Protein AF-A0A258FW21-F1 (afdb_monomer)

pLDDT: mean 80.92, std 15.79, range [42.88, 97.0]

Secondary structure (DSSP, 8-state):
--HHHHHHHHHHHHHHHHHHHHT--GGGSTTSSTTHHHHHHHHHHHHHHTSHHHHHHHHHHHHHHHHHHHTTSS-HHHHHHHHHHHHHHHHHHHHHHHHTT-----

Radius of gyration: 28.35 Å; Cα contacts (8 Å, |Δi|>4): 22;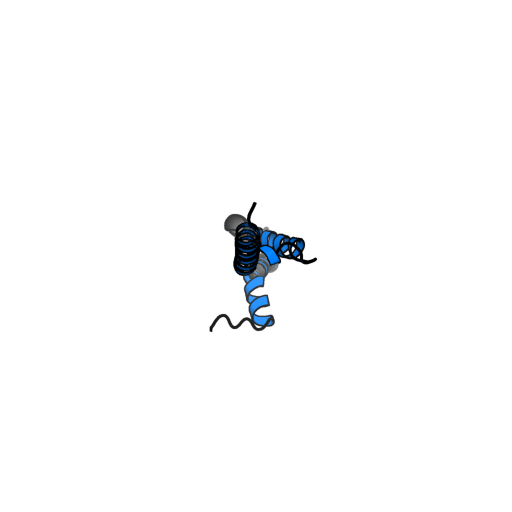 chains: 1; bounding box: 77×30×65 Å

Sequence (106 aa):
MSVRRKKLLIGRLALVGVIALASASPALAQSTGVGGNIGTFIQNIIDLLNSNVIRGLAVIAIIITGIAWMFGHLDMRRAGTVVVGIIVIFSAAAIVDLITGGSGGA

Structure (mmCIF, N/CA/C/O backbone):
data_AF-A0A258FW21-F1
#
_entry.id   AF-A0A258FW21-F1
#
loop_
_atom_site.group_PDB
_atom_site.id
_atom_site.type_symbol
_atom_site.label_atom_id
_atom_site.label_alt_id
_atom_site.label_comp_id
_atom_site.label_asym_id
_atom_site.label_entity_id
_atom_site.label_seq_id
_atom_site.pdbx_PDB_ins_code
_atom_site.Cartn_x
_atom_site.Cartn_y
_atom_site.Cartn_z
_atom_site.occupancy
_atom_site.B_iso_or_equiv
_atom_site.auth_seq_id
_atom_site.auth_comp_id
_atom_site.auth_asym_id
_atom_site.auth_atom_id
_atom_site.pdbx_PDB_model_num
ATOM 1 N N . MET A 1 1 ? 55.501 7.391 -43.170 1.00 54.25 1 MET A N 1
ATOM 2 C CA . MET A 1 1 ? 54.913 6.751 -41.964 1.00 54.25 1 MET A CA 1
ATOM 3 C C . MET A 1 1 ? 54.635 5.282 -42.284 1.00 54.25 1 MET A C 1
ATOM 5 O O . MET A 1 1 ? 53.767 5.002 -43.100 1.00 54.25 1 MET A O 1
ATOM 9 N N . SER A 1 2 ? 55.452 4.357 -41.768 1.00 48.31 2 SER A N 1
ATOM 10 C CA . SER A 1 2 ? 55.522 2.967 -42.245 1.00 48.31 2 SER A CA 1
ATOM 11 C C . SER A 1 2 ? 54.213 2.195 -42.032 1.00 48.31 2 SER A C 1
ATOM 13 O O . SER A 1 2 ? 53.626 2.218 -40.952 1.00 48.31 2 SER A O 1
ATOM 15 N N . VAL A 1 3 ? 53.769 1.482 -43.071 1.00 57.97 3 VAL A N 1
ATOM 16 C CA . VAL A 1 3 ? 52.517 0.698 -43.150 1.00 57.97 3 VAL A CA 1
ATOM 17 C C . VAL A 1 3 ? 52.300 -0.220 -41.933 1.00 57.97 3 VAL A C 1
ATOM 19 O O . VAL A 1 3 ? 51.168 -0.436 -41.505 1.00 57.97 3 VAL A O 1
ATOM 22 N N . ARG A 1 4 ? 53.388 -0.683 -41.301 1.00 62.97 4 ARG A N 1
ATOM 23 C CA . ARG A 1 4 ? 53.370 -1.484 -40.065 1.00 62.97 4 ARG A CA 1
ATOM 24 C C . ARG A 1 4 ? 52.755 -0.744 -38.869 1.00 62.97 4 ARG A C 1
ATOM 26 O O . ARG A 1 4 ? 51.986 -1.344 -38.126 1.00 62.97 4 ARG A O 1
ATOM 33 N N . ARG A 1 5 ? 53.014 0.562 -38.714 1.00 61.25 5 ARG A N 1
ATOM 34 C CA . ARG A 1 5 ? 52.433 1.381 -37.632 1.00 61.25 5 ARG A CA 1
ATOM 35 C C . ARG A 1 5 ? 50.925 1.570 -37.810 1.00 61.25 5 ARG A C 1
ATOM 37 O O . ARG A 1 5 ? 50.195 1.525 -36.829 1.00 61.25 5 ARG A O 1
ATOM 44 N N . LYS A 1 6 ? 50.446 1.701 -39.055 1.00 60.19 6 LYS A N 1
ATOM 45 C CA . LYS A 1 6 ? 49.006 1.805 -39.351 1.00 60.19 6 LYS A CA 1
ATOM 46 C C . LYS A 1 6 ? 48.260 0.496 -39.053 1.00 60.19 6 LYS A C 1
ATOM 48 O O . LYS A 1 6 ? 47.213 0.541 -38.421 1.00 60.19 6 LYS A O 1
ATOM 53 N N . LYS A 1 7 ? 48.823 -0.665 -39.417 1.00 65.12 7 LYS A N 1
ATOM 54 C CA . LYS A 1 7 ? 48.217 -1.982 -39.121 1.00 65.12 7 LYS A CA 1
ATOM 55 C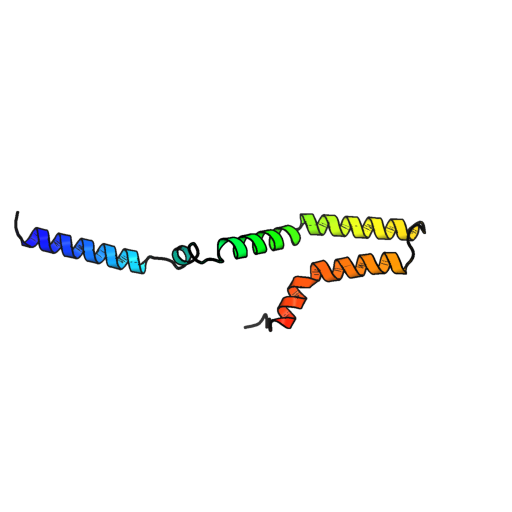 C . LYS A 1 7 ? 48.137 -2.281 -37.616 1.00 65.12 7 LYS A C 1
ATOM 57 O O . LYS A 1 7 ? 47.125 -2.795 -37.155 1.00 65.12 7 LYS A O 1
ATOM 62 N N . LEU A 1 8 ? 49.160 -1.895 -36.847 1.00 69.19 8 LEU A N 1
ATOM 63 C CA . LEU A 1 8 ? 49.167 -2.010 -35.381 1.00 69.19 8 LEU A CA 1
ATOM 64 C C . LEU A 1 8 ? 48.105 -1.128 -34.704 1.00 69.19 8 LEU A C 1
ATOM 66 O O . LEU A 1 8 ? 47.486 -1.558 -33.735 1.00 69.19 8 LEU A O 1
ATOM 70 N N . LEU A 1 9 ? 47.867 0.084 -35.215 1.00 72.44 9 LEU A N 1
ATOM 71 C CA . LEU A 1 9 ? 46.827 0.975 -34.689 1.00 72.44 9 LEU A CA 1
ATOM 72 C C . LEU A 1 9 ? 45.416 0.455 -34.987 1.00 72.44 9 LEU A C 1
ATOM 74 O O . LEU A 1 9 ? 44.571 0.469 -34.097 1.00 72.44 9 LEU A O 1
ATOM 78 N N . ILE A 1 10 ? 45.182 -0.065 -36.195 1.00 78.00 10 ILE A N 1
ATOM 79 C CA . ILE A 1 10 ? 43.893 -0.667 -36.575 1.00 78.00 10 ILE A CA 1
ATOM 80 C C . ILE A 1 10 ? 43.592 -1.897 -35.705 1.00 78.00 10 ILE A C 1
ATOM 82 O O . ILE A 1 10 ? 42.486 -2.020 -35.189 1.00 78.00 10 ILE A O 1
ATOM 86 N N . GLY A 1 11 ? 44.583 -2.766 -35.469 1.00 77.56 11 GLY A N 1
ATOM 87 C CA . GLY A 1 11 ? 44.413 -3.932 -34.594 1.00 77.56 11 GLY A CA 1
ATOM 88 C C . GLY A 1 11 ? 44.101 -3.559 -33.140 1.00 77.56 11 GLY A C 1
ATOM 89 O O . GLY A 1 11 ? 43.258 -4.190 -32.509 1.00 77.56 11 GLY A O 1
ATOM 90 N N . ARG A 1 12 ? 44.723 -2.494 -32.617 1.00 77.06 12 ARG A N 1
ATOM 91 C CA . ARG A 1 12 ? 44.438 -1.982 -31.265 1.00 77.06 12 ARG A CA 1
ATOM 92 C C . ARG A 1 12 ? 43.040 -1.376 -31.150 1.00 77.06 12 ARG A C 1
ATOM 94 O O . ARG A 1 12 ? 42.360 -1.639 -30.167 1.00 77.06 12 ARG A O 1
ATOM 101 N N . LEU A 1 13 ? 42.597 -0.617 -32.151 1.00 77.56 13 LEU A N 1
ATOM 102 C CA . LEU A 1 13 ? 41.241 -0.057 -32.192 1.00 77.56 13 LEU A CA 1
ATOM 103 C C . LEU A 1 13 ? 40.170 -1.152 -32.277 1.00 77.56 13 LEU A C 1
ATOM 105 O O . LEU A 1 13 ? 39.165 -1.074 -31.576 1.00 77.56 13 LEU A O 1
ATOM 109 N N . ALA A 1 14 ? 40.409 -2.201 -33.069 1.00 78.69 14 ALA A N 1
ATOM 110 C CA . ALA A 1 14 ? 39.511 -3.350 -33.153 1.00 78.69 14 ALA A CA 1
ATOM 111 C C . ALA A 1 14 ? 39.406 -4.096 -31.811 1.00 78.69 14 ALA A C 1
ATOM 113 O O . ALA A 1 14 ? 38.306 -4.419 -31.373 1.00 78.69 14 ALA A O 1
ATOM 114 N N . LEU A 1 15 ? 40.533 -4.306 -31.122 1.00 76.62 15 LEU A N 1
ATOM 115 C CA . LEU A 1 15 ? 40.556 -4.941 -29.802 1.00 76.62 15 LEU A CA 1
ATOM 116 C C . LEU A 1 15 ? 39.776 -4.123 -28.758 1.00 76.62 15 LEU A C 1
ATOM 118 O O . LEU A 1 15 ? 38.993 -4.688 -28.003 1.00 76.62 15 LEU A O 1
ATOM 122 N N . VAL A 1 16 ? 39.943 -2.795 -28.744 1.00 78.94 16 VAL A N 1
ATOM 123 C CA . VAL A 1 16 ? 39.191 -1.897 -27.848 1.00 78.94 16 VAL A CA 1
ATOM 124 C C . VAL A 1 16 ? 37.690 -1.959 -28.136 1.00 78.94 16 VAL A C 1
ATOM 126 O O . VAL A 1 16 ? 36.906 -2.020 -27.196 1.00 78.94 16 VAL A O 1
ATOM 129 N N . GLY A 1 17 ? 37.282 -2.011 -29.407 1.00 75.25 17 GLY A N 1
ATOM 130 C CA . GLY A 1 17 ? 35.872 -2.167 -29.783 1.00 75.25 17 GLY A CA 1
ATOM 131 C C . GLY A 1 17 ? 35.262 -3.494 -29.318 1.00 75.25 17 GLY A C 1
ATOM 132 O O . GLY A 1 17 ? 34.146 -3.511 -28.806 1.00 75.25 17 GLY A O 1
ATOM 133 N N . VAL A 1 18 ? 36.008 -4.598 -29.428 1.00 74.94 18 VAL A N 1
ATOM 134 C CA . VAL A 1 18 ? 35.562 -5.924 -28.961 1.00 74.94 18 VAL A CA 1
A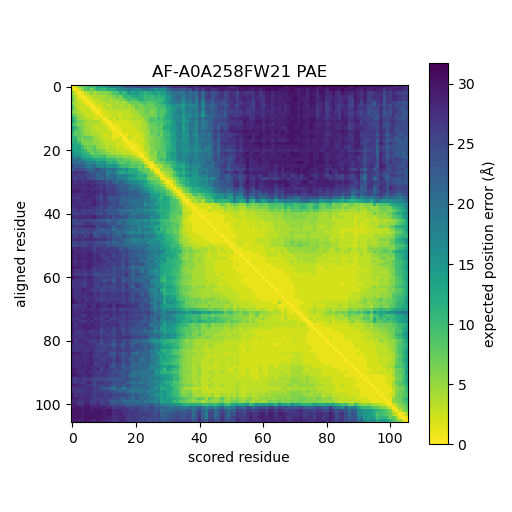TOM 135 C C . VAL A 1 18 ? 35.464 -5.975 -27.435 1.00 74.94 18 VAL A C 1
ATOM 137 O O . VAL A 1 18 ? 34.488 -6.497 -26.904 1.00 74.94 18 VAL A O 1
ATOM 140 N N . ILE A 1 19 ? 36.432 -5.392 -26.722 1.00 73.25 19 ILE A N 1
ATOM 141 C CA . ILE A 1 19 ? 36.405 -5.307 -25.255 1.00 73.25 19 ILE A CA 1
ATOM 142 C C . ILE A 1 19 ? 35.249 -4.417 -24.788 1.00 73.25 19 ILE A C 1
ATOM 144 O O . ILE A 1 19 ? 34.551 -4.789 -23.853 1.00 73.25 19 ILE A O 1
ATOM 148 N N . ALA A 1 20 ? 34.995 -3.294 -25.466 1.00 70.31 20 ALA A N 1
ATOM 149 C CA . ALA A 1 20 ? 33.873 -2.409 -25.162 1.00 70.31 20 ALA A CA 1
ATOM 150 C C . ALA A 1 20 ? 32.520 -3.124 -25.316 1.00 70.31 20 ALA A C 1
ATOM 152 O O . ALA A 1 20 ? 31.642 -2.967 -24.467 1.00 70.31 20 ALA A O 1
ATOM 153 N N . LEU A 1 21 ? 32.376 -3.955 -26.355 1.00 66.00 21 LEU A N 1
ATOM 154 C CA . LEU A 1 21 ? 31.165 -4.741 -26.594 1.00 66.00 21 LEU A CA 1
ATOM 155 C C . LEU A 1 21 ? 31.003 -5.882 -25.578 1.00 66.00 21 LEU A C 1
ATOM 157 O O . LEU A 1 21 ? 29.892 -6.152 -25.137 1.00 66.00 21 LEU A O 1
ATOM 161 N N . ALA A 1 22 ? 32.105 -6.506 -25.152 1.00 67.25 22 ALA A N 1
ATOM 162 C CA . ALA A 1 22 ? 32.107 -7.515 -24.092 1.00 67.25 22 ALA A CA 1
ATOM 163 C C . ALA A 1 22 ? 31.884 -6.920 -22.686 1.00 67.25 22 ALA A C 1
ATOM 165 O O . ALA A 1 22 ? 31.405 -7.615 -21.795 1.00 67.25 22 ALA A O 1
ATOM 166 N N . SER A 1 23 ? 32.208 -5.637 -22.483 1.00 64.50 23 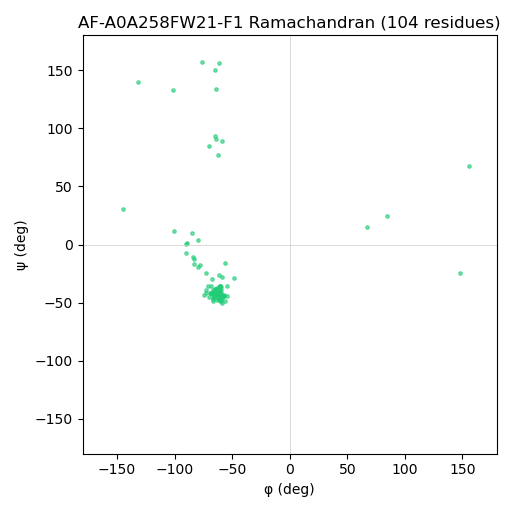SER A N 1
ATOM 167 C CA . SER A 1 23 ? 31.958 -4.892 -21.241 1.00 64.50 23 SER A CA 1
ATOM 168 C C . SER A 1 23 ? 30.600 -4.191 -21.192 1.00 64.50 23 SER A C 1
ATOM 170 O O . SER A 1 23 ? 30.307 -3.509 -20.209 1.00 64.50 23 SER A O 1
ATOM 172 N N . ALA A 1 24 ? 29.774 -4.328 -22.236 1.00 61.94 24 ALA A N 1
ATOM 173 C CA . ALA A 1 24 ? 28.393 -3.870 -22.206 1.00 61.94 24 ALA A CA 1
ATOM 174 C C . ALA A 1 24 ? 27.635 -4.703 -21.163 1.00 61.94 24 ALA A C 1
ATOM 176 O O . ALA A 1 24 ? 27.184 -5.817 -21.420 1.00 61.94 24 ALA A O 1
ATOM 177 N N . SER A 1 25 ? 27.563 -4.183 -19.941 1.00 53.84 25 SER A N 1
ATOM 178 C CA . SER A 1 25 ? 26.835 -4.813 -18.850 1.00 53.84 25 SER A CA 1
ATOM 179 C C . SER A 1 25 ? 25.331 -4.840 -19.168 1.00 53.84 25 SER A C 1
ATOM 181 O O . SER A 1 25 ? 24.824 -3.934 -19.839 1.00 53.84 25 SER A O 1
ATOM 183 N N . PRO A 1 26 ? 24.577 -5.834 -18.663 1.00 57.62 26 PRO A N 1
ATOM 184 C CA . PRO A 1 26 ? 23.129 -5.942 -18.884 1.00 57.62 26 PRO A CA 1
ATOM 185 C C . PRO A 1 26 ? 22.333 -4.698 -18.438 1.00 57.62 26 PRO A C 1
ATOM 187 O O . PRO A 1 26 ? 21.213 -4.489 -18.898 1.00 57.62 26 PRO A O 1
ATOM 190 N N . ALA A 1 27 ? 22.926 -3.817 -17.626 1.00 54.59 27 ALA A N 1
ATOM 191 C CA . ALA A 1 27 ? 22.344 -2.536 -17.230 1.00 54.59 27 ALA A CA 1
ATOM 192 C C . ALA A 1 27 ? 22.081 -1.576 -18.412 1.00 54.59 27 ALA A C 1
ATOM 194 O O . ALA A 1 27 ? 21.174 -0.749 -18.342 1.00 54.59 27 ALA A O 1
ATOM 195 N N . LEU A 1 28 ? 22.830 -1.690 -19.515 1.00 52.78 28 LEU A N 1
ATOM 196 C CA . LEU A 1 28 ? 22.690 -0.813 -20.688 1.00 52.78 28 LEU A CA 1
ATOM 197 C C . LEU A 1 28 ? 21.565 -1.271 -21.636 1.00 52.78 28 LEU A C 1
ATOM 199 O O . LEU A 1 28 ? 21.081 -0.471 -22.432 1.00 52.78 28 LEU A O 1
ATOM 203 N N . ALA A 1 29 ? 21.096 -2.518 -21.519 1.00 49.12 29 ALA A N 1
ATOM 204 C CA . ALA A 1 29 ? 19.955 -3.041 -22.279 1.00 49.12 29 ALA A CA 1
ATOM 205 C C . ALA A 1 29 ? 18.593 -2.692 -21.644 1.00 49.12 29 ALA A C 1
ATOM 207 O O . ALA A 1 29 ? 17.551 -2.833 -22.281 1.00 49.12 29 ALA A O 1
ATOM 208 N N . GLN A 1 30 ? 18.582 -2.213 -20.398 1.00 53.72 30 GLN A N 1
ATOM 209 C CA . GLN A 1 30 ? 17.351 -2.004 -19.630 1.00 53.72 30 GLN A CA 1
ATOM 210 C C . GLN A 1 30 ? 16.653 -0.660 -19.925 1.00 53.72 30 GLN A C 1
ATOM 212 O O . GLN A 1 30 ? 15.507 -0.455 -19.529 1.00 53.72 30 GLN A O 1
ATOM 217 N N . SER A 1 31 ? 17.307 0.257 -20.646 1.00 50.09 31 SER A N 1
ATOM 218 C CA . SER A 1 31 ? 16.834 1.641 -20.832 1.00 50.09 31 SER A CA 1
ATOM 219 C C . SER A 1 31 ? 16.140 1.911 -22.180 1.00 50.09 31 SER A C 1
ATOM 221 O O . SER A 1 31 ? 15.922 3.061 -22.557 1.00 50.09 31 SER A O 1
ATOM 223 N N . THR A 1 32 ? 15.803 0.889 -22.975 1.00 49.94 32 THR A N 1
ATOM 224 C CA . THR A 1 32 ? 15.230 1.131 -24.322 1.00 49.94 32 THR A CA 1
ATOM 225 C C . THR A 1 32 ? 14.179 0.103 -24.747 1.00 49.94 32 THR A C 1
ATOM 227 O O . THR A 1 32 ? 14.009 -0.181 -25.927 1.00 49.94 32 THR A O 1
ATOM 230 N N . GLY A 1 33 ? 13.435 -0.455 -23.790 1.00 56.38 33 GLY A N 1
ATOM 231 C CA . GLY A 1 33 ? 12.200 -1.193 -24.065 1.00 56.38 33 GLY A CA 1
ATOM 232 C C . GLY A 1 33 ? 10.981 -0.322 -23.765 1.00 56.38 33 GLY A C 1
ATOM 233 O O . GLY A 1 33 ? 10.913 0.284 -22.693 1.00 56.38 33 GLY A O 1
ATOM 234 N N . VAL A 1 34 ? 10.008 -0.272 -24.680 1.00 50.97 34 VAL A N 1
ATOM 235 C CA . VAL A 1 34 ? 8.657 0.267 -24.436 1.00 50.97 34 VAL A CA 1
ATOM 236 C C . VAL A 1 34 ? 8.032 -0.545 -23.289 1.00 50.97 34 VAL A C 1
ATOM 238 O O . VAL A 1 34 ? 7.467 -1.607 -23.508 1.00 50.97 34 VAL A O 1
ATOM 241 N N . GLY A 1 35 ? 8.248 -0.108 -22.046 1.00 55.28 35 GLY A N 1
ATOM 242 C CA . GLY A 1 35 ? 7.899 -0.856 -20.830 1.00 55.28 35 GLY A CA 1
ATOM 243 C C . GLY A 1 35 ? 8.841 -0.616 -19.644 1.00 55.28 35 GLY A C 1
ATOM 244 O O . GLY A 1 35 ? 8.402 -0.704 -18.502 1.00 55.28 35 GLY A O 1
ATOM 245 N N . GLY A 1 36 ? 10.096 -0.214 -19.883 1.00 60.44 36 GLY A N 1
ATOM 246 C CA . GLY A 1 36 ? 11.072 0.049 -18.812 1.00 60.44 36 GLY A CA 1
ATOM 247 C C . GLY A 1 36 ? 10.680 1.220 -17.902 1.00 60.44 36 GLY A C 1
ATOM 248 O O . GLY A 1 36 ? 10.831 1.140 -16.686 1.00 60.44 36 GLY A O 1
ATOM 249 N N . ASN A 1 37 ? 10.100 2.282 -18.470 1.00 70.69 37 ASN A N 1
ATOM 250 C CA . ASN A 1 37 ? 9.671 3.454 -17.701 1.00 70.69 37 ASN A CA 1
ATOM 251 C C . ASN A 1 37 ? 8.385 3.182 -16.894 1.00 70.69 37 ASN A C 1
ATOM 253 O O . ASN A 1 37 ? 8.318 3.485 -15.708 1.00 70.69 37 ASN A O 1
ATOM 257 N N . ILE A 1 38 ? 7.396 2.524 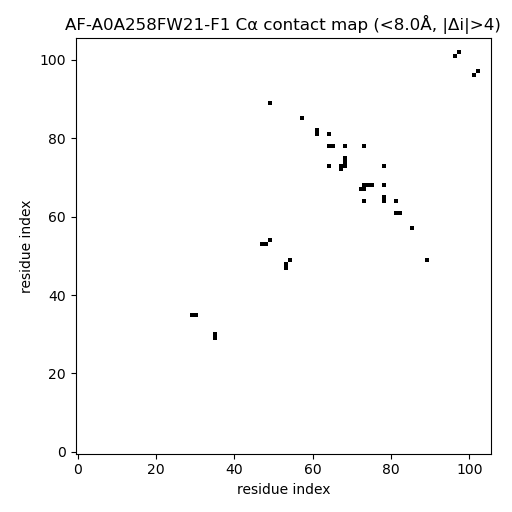-17.509 1.00 80.81 38 ILE A N 1
ATOM 258 C CA . ILE A 1 38 ? 6.099 2.243 -16.873 1.00 80.81 38 ILE A CA 1
ATOM 259 C C . ILE A 1 38 ? 6.235 1.148 -15.808 1.00 80.81 38 ILE A C 1
ATOM 261 O O . ILE A 1 38 ? 5.686 1.292 -14.721 1.00 80.81 38 ILE A O 1
ATOM 265 N N . GLY A 1 39 ? 7.008 0.090 -16.078 1.00 84.56 39 GLY A N 1
ATOM 266 C CA . GLY A 1 39 ? 7.287 -0.955 -15.090 1.00 84.56 39 GLY A CA 1
ATOM 267 C C . GLY A 1 39 ? 8.006 -0.398 -13.861 1.00 84.56 39 GLY A C 1
ATOM 268 O O . GLY A 1 39 ? 7.575 -0.642 -12.739 1.00 84.56 39 GLY A O 1
ATOM 269 N N . THR A 1 40 ? 9.034 0.431 -14.066 1.00 85.50 40 THR A N 1
ATOM 270 C CA . THR A 1 40 ? 9.748 1.101 -12.964 1.00 85.50 40 THR A CA 1
ATOM 271 C C . THR A 1 40 ? 8.832 2.054 -12.195 1.00 85.50 40 THR A C 1
ATOM 273 O O . THR A 1 40 ? 8.853 2.073 -10.970 1.00 85.50 40 THR A O 1
ATOM 276 N N . PHE A 1 41 ? 7.983 2.818 -12.886 1.00 88.75 41 PHE A N 1
ATOM 277 C CA . PHE A 1 41 ? 7.007 3.701 -12.247 1.00 88.75 41 PHE A CA 1
ATOM 278 C C . PHE A 1 41 ? 6.006 2.936 -11.369 1.00 88.75 41 PHE A C 1
ATOM 280 O O . PHE A 1 41 ? 5.776 3.334 -10.228 1.00 88.75 41 PHE A O 1
ATOM 287 N N . ILE A 1 42 ? 5.449 1.825 -11.865 1.00 90.94 42 ILE A N 1
ATOM 288 C CA . ILE A 1 42 ? 4.517 0.988 -11.096 1.00 90.94 42 ILE A CA 1
ATOM 289 C C . ILE A 1 42 ? 5.214 0.398 -9.868 1.00 90.94 42 ILE A C 1
ATOM 291 O O . ILE A 1 42 ? 4.641 0.446 -8.783 1.00 90.94 42 ILE A O 1
ATOM 295 N N . GLN A 1 43 ? 6.453 -0.083 -10.000 1.00 91.12 43 GLN A N 1
ATOM 296 C CA . GLN A 1 43 ? 7.186 -0.610 -8.847 1.00 91.12 43 GLN A CA 1
ATOM 297 C C . GLN A 1 43 ? 7.517 0.470 -7.818 1.00 91.12 43 GLN A C 1
ATOM 299 O O . GLN A 1 43 ? 7.284 0.261 -6.636 1.00 91.12 43 GLN A O 1
ATOM 304 N N . ASN A 1 44 ? 7.910 1.670 -8.247 1.00 91.88 44 ASN A N 1
ATOM 305 C CA . ASN A 1 44 ? 8.121 2.792 -7.328 1.00 91.88 44 ASN A CA 1
ATOM 306 C C . ASN A 1 44 ? 6.846 3.156 -6.548 1.00 91.88 44 ASN A C 1
ATOM 308 O O . ASN A 1 44 ? 6.920 3.524 -5.376 1.00 91.88 44 ASN A O 1
ATOM 312 N N . ILE A 1 45 ? 5.671 3.064 -7.182 1.00 90.88 45 ILE A N 1
ATOM 313 C CA . ILE A 1 45 ? 4.390 3.254 -6.488 1.00 90.88 45 ILE A CA 1
ATOM 314 C C . ILE A 1 45 ? 4.161 2.126 -5.485 1.00 90.88 45 ILE A C 1
ATOM 316 O O . ILE A 1 45 ? 3.798 2.404 -4.346 1.00 90.88 45 ILE A O 1
ATOM 320 N N . ILE A 1 46 ? 4.372 0.871 -5.884 1.00 91.50 46 ILE A N 1
ATOM 321 C CA . ILE A 1 46 ? 4.216 -0.287 -4.996 1.00 91.50 46 ILE A CA 1
ATOM 322 C C . ILE A 1 46 ? 5.143 -0.154 -3.780 1.00 91.50 46 ILE A C 1
ATOM 324 O O . ILE A 1 46 ? 4.685 -0.332 -2.651 1.00 91.50 46 ILE A O 1
ATOM 328 N N . ASP A 1 47 ? 6.396 0.244 -3.976 1.00 91.75 47 ASP A N 1
ATOM 329 C CA . ASP A 1 47 ? 7.372 0.456 -2.905 1.00 91.75 47 ASP A CA 1
ATOM 330 C C . ASP A 1 47 ? 6.966 1.606 -1.978 1.00 91.75 47 ASP A C 1
ATOM 332 O O . ASP A 1 47 ? 7.042 1.488 -0.752 1.00 91.75 47 ASP A O 1
ATOM 336 N N . LEU A 1 48 ? 6.467 2.710 -2.540 1.00 92.19 48 LEU A N 1
ATOM 337 C CA . LEU A 1 48 ? 5.938 3.826 -1.757 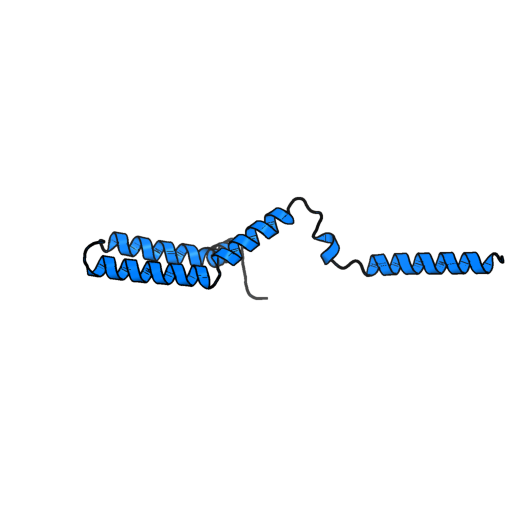1.00 92.19 48 LEU A CA 1
ATOM 338 C C . LEU A 1 48 ? 4.746 3.378 -0.905 1.00 92.19 48 LEU A C 1
ATOM 340 O O . LEU A 1 48 ? 4.708 3.672 0.293 1.00 92.19 48 LEU A O 1
ATOM 344 N N . LEU A 1 49 ? 3.793 2.649 -1.489 1.00 90.44 49 LEU A N 1
ATOM 345 C CA . LEU A 1 49 ? 2.593 2.168 -0.799 1.00 90.44 49 LEU A CA 1
ATOM 346 C C . LEU A 1 49 ? 2.907 1.121 0.280 1.00 90.44 49 LEU A C 1
ATOM 348 O O . LEU A 1 49 ? 2.213 1.069 1.293 1.00 90.44 49 LEU A O 1
ATOM 352 N N . ASN A 1 50 ? 3.971 0.336 0.113 1.00 89.75 50 ASN A N 1
ATOM 353 C CA . ASN A 1 50 ? 4.434 -0.635 1.110 1.00 89.75 50 ASN A CA 1
ATOM 354 C C . ASN A 1 50 ? 5.444 -0.060 2.113 1.00 89.75 50 ASN A C 1
ATOM 356 O O . ASN A 1 50 ? 5.894 -0.766 3.020 1.00 89.75 50 ASN A O 1
ATOM 360 N N . SER A 1 51 ? 5.791 1.221 1.987 1.00 92.75 51 SER A N 1
ATOM 361 C CA . SER A 1 51 ? 6.743 1.870 2.879 1.00 92.75 51 SER A CA 1
ATOM 362 C C . SER A 1 51 ? 6.270 1.881 4.339 1.00 92.75 51 SER A C 1
ATOM 364 O O . SER A 1 51 ? 5.075 1.869 4.656 1.00 92.75 51 SER A O 1
ATOM 366 N N . ASN A 1 52 ? 7.234 1.979 5.261 1.00 91.88 52 ASN A N 1
ATOM 367 C CA . ASN A 1 52 ? 6.952 2.036 6.697 1.00 91.88 52 ASN A CA 1
ATOM 368 C C . ASN A 1 52 ? 6.048 3.226 7.084 1.00 91.88 52 ASN A C 1
ATOM 370 O O . ASN A 1 52 ? 5.287 3.140 8.044 1.00 91.88 52 ASN A O 1
ATOM 374 N N . VAL A 1 53 ? 6.091 4.320 6.315 1.00 94.00 53 VAL A N 1
ATOM 375 C CA . VAL A 1 53 ? 5.239 5.498 6.536 1.00 94.00 53 VAL A CA 1
ATOM 376 C C . VAL A 1 53 ? 3.768 5.163 6.278 1.00 94.00 53 VAL A C 1
ATOM 378 O O . VAL A 1 53 ? 2.923 5.435 7.130 1.00 94.00 53 VAL A O 1
ATOM 381 N N . ILE A 1 54 ? 3.454 4.522 5.148 1.00 92.88 54 ILE A N 1
ATOM 382 C CA . ILE A 1 54 ? 2.075 4.136 4.804 1.00 92.88 54 ILE A CA 1
ATOM 383 C C . ILE A 1 54 ? 1.551 3.065 5.763 1.00 92.88 54 ILE A C 1
ATOM 385 O O . ILE A 1 54 ? 0.412 3.154 6.228 1.00 92.88 54 ILE A O 1
ATOM 389 N N . ARG A 1 55 ? 2.400 2.104 6.151 1.00 91.56 55 ARG A N 1
ATOM 390 C CA . ARG A 1 55 ? 2.072 1.145 7.216 1.00 91.56 55 ARG A CA 1
ATOM 391 C C . ARG A 1 55 ? 1.726 1.861 8.527 1.00 91.56 55 ARG A C 1
ATOM 393 O O . ARG A 1 55 ? 0.739 1.504 9.164 1.00 91.56 55 ARG A O 1
ATOM 400 N N . GLY A 1 56 ? 2.484 2.889 8.909 1.00 94.94 56 GLY A N 1
ATOM 401 C CA . GLY A 1 56 ? 2.193 3.713 10.086 1.00 94.94 56 GLY A CA 1
ATOM 402 C C . GLY A 1 56 ? 0.822 4.393 10.017 1.00 94.94 56 GLY A C 1
ATOM 403 O O . GLY A 1 56 ? 0.062 4.343 10.983 1.00 94.94 56 GLY A O 1
ATOM 404 N N . LEU A 1 57 ? 0.457 4.953 8.859 1.00 93.81 57 LEU A N 1
ATOM 405 C CA . LEU A 1 57 ? -0.867 5.554 8.650 1.00 93.81 57 LEU A CA 1
ATOM 406 C C . LEU A 1 57 ? -2.004 4.531 8.775 1.00 93.81 57 LEU A C 1
ATOM 408 O O . LEU A 1 57 ? -3.033 4.832 9.380 1.00 93.81 57 LEU A O 1
ATOM 412 N N . ALA A 1 58 ? -1.820 3.311 8.270 1.00 93.56 58 ALA A N 1
ATOM 413 C CA . ALA A 1 58 ? -2.815 2.251 8.419 1.00 93.56 58 ALA A CA 1
ATOM 414 C C . ALA A 1 58 ? -3.012 1.828 9.880 1.00 93.56 58 ALA A C 1
ATOM 416 O O . ALA A 1 58 ? -4.145 1.625 10.318 1.00 93.56 58 ALA A O 1
ATOM 417 N N . VAL A 1 59 ? -1.929 1.749 10.658 1.00 95.19 59 VAL A N 1
ATOM 418 C CA . VAL A 1 59 ? -2.008 1.473 12.100 1.00 95.19 59 VAL A CA 1
ATOM 419 C C . VAL A 1 59 ? -2.812 2.562 12.811 1.00 95.19 59 VAL A C 1
ATOM 421 O O . VAL A 1 59 ? -3.704 2.246 13.597 1.00 95.19 59 VAL A O 1
ATOM 424 N N . ILE A 1 60 ? -2.570 3.836 12.491 1.00 96.56 60 ILE A N 1
ATOM 425 C CA . ILE A 1 60 ? -3.346 4.957 13.043 1.00 96.56 60 ILE A CA 1
ATOM 426 C C . ILE A 1 60 ? -4.833 4.822 12.681 1.00 96.56 60 ILE A C 1
ATOM 428 O O . ILE A 1 60 ? -5.691 4.978 13.549 1.00 96.56 60 ILE A O 1
ATOM 432 N N . ALA A 1 61 ? -5.155 4.472 11.433 1.00 94.94 61 ALA A N 1
ATOM 433 C CA . ALA A 1 61 ? -6.538 4.271 10.999 1.00 94.94 61 ALA A CA 1
ATOM 434 C C . ALA A 1 61 ? -7.245 3.137 11.770 1.00 94.94 61 ALA A C 1
ATOM 436 O O . ALA A 1 61 ? -8.412 3.282 12.149 1.00 94.94 61 ALA A O 1
ATOM 437 N N . ILE A 1 62 ? -6.542 2.034 12.059 1.00 95.94 62 ILE A N 1
ATOM 438 C CA . ILE A 1 62 ? -7.063 0.932 12.889 1.00 95.94 62 ILE A CA 1
ATOM 439 C C . ILE A 1 62 ? -7.342 1.414 14.312 1.00 95.94 62 ILE A C 1
ATOM 441 O O . ILE A 1 62 ? -8.410 1.125 14.850 1.00 95.94 62 ILE A O 1
ATOM 445 N N . ILE A 1 63 ? -6.418 2.171 14.911 1.00 96.62 63 ILE A N 1
ATOM 446 C CA . ILE A 1 63 ? -6.584 2.710 16.269 1.00 96.62 63 ILE A CA 1
ATOM 447 C C . ILE A 1 63 ? -7.828 3.600 16.337 1.00 96.62 63 ILE A C 1
ATOM 449 O O . ILE A 1 63 ? -8.677 3.400 17.205 1.00 96.62 63 ILE A O 1
ATOM 453 N N . ILE A 1 64 ? -7.984 4.532 15.393 1.00 97.00 64 ILE A N 1
ATOM 454 C CA . ILE A 1 64 ? -9.150 5.428 15.338 1.00 97.00 64 ILE A CA 1
ATOM 455 C C . ILE A 1 64 ? -10.444 4.629 15.168 1.00 97.00 64 ILE A C 1
ATOM 457 O O . ILE A 1 64 ? -11.427 4.901 15.855 1.00 97.00 64 ILE A O 1
ATOM 461 N N . THR A 1 65 ? -10.447 3.619 14.297 1.00 96.19 65 THR A N 1
ATOM 462 C CA . THR A 1 65 ? -11.615 2.748 14.093 1.00 96.19 65 THR A CA 1
ATOM 463 C C . THR A 1 65 ? -11.988 2.001 15.373 1.00 96.19 65 THR A C 1
ATOM 465 O O . THR A 1 65 ? -13.166 1.943 15.723 1.00 96.19 65 THR A O 1
ATOM 468 N N . GLY A 1 66 ? -11.001 1.470 16.102 1.00 95.62 66 GLY A N 1
ATOM 469 C CA . GLY A 1 66 ? -11.217 0.798 17.385 1.00 95.62 66 GLY A CA 1
ATOM 470 C C . GLY A 1 66 ? -11.809 1.732 18.438 1.00 95.62 66 GLY A C 1
ATOM 471 O O . GLY A 1 66 ? -12.775 1.372 19.108 1.00 95.62 66 GLY A O 1
ATOM 472 N N . ILE A 1 67 ? -11.296 2.961 18.526 1.00 95.88 67 ILE A N 1
ATOM 473 C CA . ILE A 1 67 ? -11.826 3.990 19.429 1.00 95.88 67 ILE A CA 1
ATOM 474 C C . ILE A 1 67 ? -13.267 4.360 19.045 1.00 95.88 67 ILE A C 1
ATOM 476 O O . ILE A 1 67 ? -14.152 4.369 19.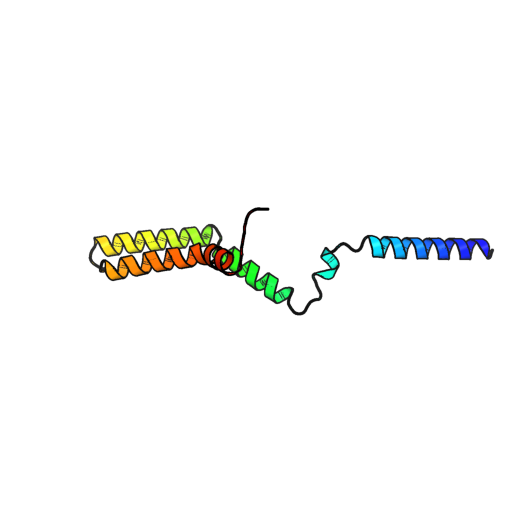899 1.00 95.88 67 ILE A O 1
ATOM 480 N N . ALA A 1 68 ? -13.537 4.621 17.764 1.00 95.00 68 ALA A N 1
ATOM 481 C CA . ALA A 1 68 ? -14.876 4.964 17.283 1.00 95.00 68 ALA A CA 1
ATOM 482 C C . ALA A 1 68 ? -15.895 3.840 17.544 1.00 95.00 68 ALA A C 1
ATOM 484 O O . ALA A 1 68 ? -17.049 4.111 17.885 1.00 95.00 68 ALA A O 1
ATOM 485 N N . TRP A 1 69 ? -15.464 2.582 17.436 1.00 94.75 69 TRP A N 1
ATOM 486 C CA . TRP A 1 69 ? -16.277 1.419 17.782 1.00 94.75 69 TRP A CA 1
ATOM 487 C C . TRP A 1 69 ? -16.575 1.341 19.287 1.00 94.75 69 TRP A C 1
ATOM 489 O O . TRP A 1 69 ? -17.725 1.128 19.666 1.00 94.75 69 TRP A O 1
ATOM 499 N N . MET A 1 70 ? -15.590 1.602 20.155 1.00 93.69 70 MET A N 1
ATOM 500 C CA . MET A 1 70 ? -15.789 1.620 21.614 1.00 93.69 70 MET A CA 1
ATOM 501 C C . MET A 1 70 ? -16.811 2.668 22.070 1.00 93.69 70 MET A C 1
ATOM 503 O O . MET A 1 70 ? -17.576 2.415 22.996 1.00 93.69 70 MET A O 1
ATOM 507 N N . PHE A 1 71 ? -16.865 3.826 21.409 1.00 93.62 71 PHE A N 1
ATOM 508 C CA . PHE A 1 71 ? -17.849 4.872 21.706 1.00 93.62 71 PHE A CA 1
ATOM 509 C C . PHE A 1 71 ? -19.198 4.674 20.998 1.00 93.62 71 PHE A C 1
ATOM 511 O O . PHE A 1 71 ? -20.007 5.598 20.972 1.00 93.62 71 PHE A O 1
ATOM 518 N N . GLY A 1 72 ? -19.438 3.519 20.371 1.00 91.06 72 GLY A N 1
ATOM 519 C CA . GLY A 1 72 ? -20.698 3.222 19.685 1.00 91.06 72 GLY A CA 1
ATOM 520 C C . GLY A 1 72 ? -20.962 4.073 18.438 1.00 91.06 72 GLY A C 1
ATOM 521 O O . GLY A 1 72 ? -22.085 4.095 17.946 1.00 91.06 72 GLY A O 1
ATOM 522 N N . HIS A 1 73 ? -19.950 4.768 17.903 1.00 93.56 73 HIS A N 1
ATOM 523 C CA . HIS A 1 73 ? -20.090 5.548 16.666 1.00 93.56 73 HIS A CA 1
ATOM 524 C C . HIS A 1 73 ? -20.050 4.653 15.417 1.00 93.56 73 HIS A C 1
ATOM 526 O O . HIS A 1 73 ? -20.467 5.069 14.335 1.00 93.56 73 HIS A O 1
ATOM 532 N N . LEU A 1 74 ? -19.544 3.423 15.554 1.00 92.25 74 LEU A N 1
ATOM 533 C CA . LEU A 1 74 ? -19.490 2.413 14.501 1.00 92.25 74 LEU A CA 1
ATOM 534 C C . LEU A 1 74 ? -20.021 1.076 15.020 1.00 92.25 74 LEU A C 1
ATOM 536 O O . LEU A 1 74 ? -19.681 0.655 16.120 1.00 92.25 74 LEU A O 1
ATOM 540 N N . ASP A 1 75 ? -20.791 0.373 14.190 1.00 94.38 75 ASP A N 1
ATOM 541 C CA . ASP A 1 75 ? -21.229 -0.996 14.472 1.00 94.38 75 ASP A CA 1
ATOM 542 C C . ASP A 1 75 ? -20.104 -2.012 14.235 1.00 94.38 75 ASP A C 1
ATOM 544 O O . ASP A 1 75 ? -19.223 -1.802 13.396 1.00 94.38 75 ASP A O 1
ATOM 548 N N . MET A 1 76 ? -20.194 -3.182 14.878 1.00 91.69 76 MET A N 1
AT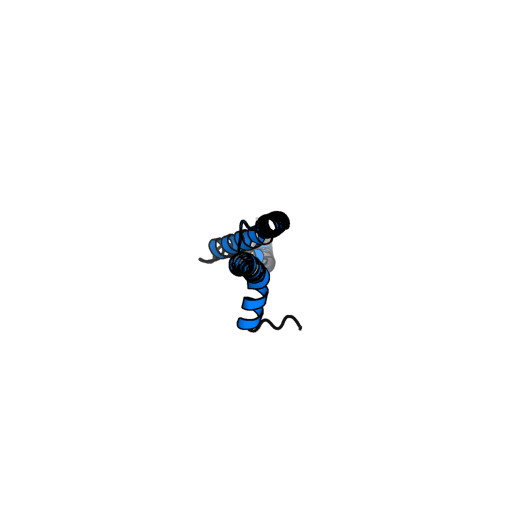OM 549 C CA . MET A 1 76 ? -19.219 -4.278 14.723 1.00 91.69 76 MET A CA 1
ATOM 550 C C . MET A 1 76 ? -19.019 -4.698 13.260 1.00 91.69 76 MET A C 1
ATOM 552 O O . MET A 1 76 ? -17.905 -4.992 12.832 1.00 91.69 76 MET A O 1
ATOM 556 N N . ARG A 1 77 ? -20.088 -4.663 12.455 1.00 95.19 77 ARG A N 1
ATOM 557 C CA . ARG A 1 77 ? -20.005 -4.917 11.009 1.00 95.19 77 ARG A CA 1
ATOM 558 C C . ARG A 1 77 ? -19.125 -3.892 10.294 1.00 95.19 77 ARG A C 1
ATOM 560 O O . ARG A 1 77 ? -18.297 -4.283 9.480 1.00 95.19 77 ARG A O 1
ATOM 567 N N . ARG A 1 78 ? -19.276 -2.602 10.606 1.00 94.56 78 ARG A N 1
ATOM 568 C CA . ARG A 1 78 ? -18.507 -1.521 9.970 1.00 94.56 78 ARG A CA 1
ATOM 569 C C . ARG A 1 78 ? -17.044 -1.568 10.401 1.00 94.56 78 ARG A C 1
ATOM 571 O O . ARG A 1 78 ? -16.157 -1.534 9.552 1.00 94.56 78 ARG A O 1
ATOM 578 N N . ALA A 1 79 ? -16.791 -1.744 11.696 1.00 94.56 79 ALA A N 1
ATOM 579 C CA . ALA A 1 79 ? -15.438 -1.917 12.219 1.00 94.56 79 ALA A CA 1
ATOM 580 C C . ALA A 1 79 ? -14.735 -3.132 11.584 1.00 94.56 79 ALA A C 1
ATOM 582 O O . ALA A 1 79 ? -13.619 -3.011 11.082 1.00 94.56 79 ALA A O 1
ATOM 583 N N . GLY A 1 80 ? -15.423 -4.276 11.503 1.00 94.69 80 GLY A N 1
ATOM 584 C CA . GLY A 1 80 ? -14.902 -5.482 10.858 1.00 94.69 80 GLY A CA 1
ATOM 585 C C . GLY A 1 80 ? -14.555 -5.274 9.382 1.00 94.69 80 GLY A C 1
ATOM 586 O O . GLY A 1 80 ? -13.491 -5.706 8.944 1.00 94.69 80 GLY A O 1
ATOM 587 N N . THR A 1 81 ? -15.393 -4.559 8.619 1.00 96.12 81 THR A N 1
ATOM 588 C CA . THR A 1 81 ? -15.104 -4.282 7.198 1.00 96.12 81 THR A CA 1
ATOM 589 C C . THR A 1 81 ? -13.834 -3.458 6.994 1.00 96.12 81 THR A C 1
ATOM 591 O O . THR A 1 81 ? -13.088 -3.730 6.055 1.00 96.12 81 THR A O 1
ATOM 594 N N . VAL A 1 82 ? -13.542 -2.506 7.887 1.00 95.50 82 VAL A N 1
ATOM 595 C CA . VAL A 1 82 ? -12.312 -1.702 7.814 1.00 95.50 82 VAL A CA 1
ATOM 596 C C . VAL A 1 82 ? -11.083 -2.575 8.068 1.00 95.50 82 VAL A C 1
ATOM 598 O O . VAL A 1 82 ? -10.125 -2.521 7.300 1.00 95.50 82 VAL A O 1
ATOM 601 N N . VAL A 1 83 ? -11.122 -3.426 9.098 1.00 95.00 83 VAL A N 1
ATOM 602 C CA . VAL A 1 83 ? -10.002 -4.322 9.433 1.00 95.00 83 VAL A CA 1
ATOM 603 C C . VAL A 1 83 ? -9.718 -5.299 8.291 1.00 95.00 83 VAL A C 1
ATOM 605 O O . VAL A 1 83 ? -8.568 -5.442 7.881 1.00 95.00 83 VAL A O 1
ATOM 608 N N . VAL A 1 84 ? -10.758 -5.927 7.734 1.00 96.44 84 VAL A N 1
ATOM 609 C CA . VAL A 1 84 ? -10.617 -6.843 6.590 1.00 96.44 84 VAL A CA 1
ATOM 610 C C . VAL A 1 84 ? -10.027 -6.120 5.380 1.00 96.44 84 VAL A C 1
ATOM 612 O O . VAL A 1 84 ? -9.107 -6.643 4.757 1.00 96.44 84 VAL A O 1
ATOM 615 N N . GLY A 1 85 ? -10.499 -4.907 5.074 1.00 95.06 85 GLY A N 1
ATOM 616 C CA . GLY A 1 85 ? -9.959 -4.109 3.973 1.00 95.06 85 GLY A CA 1
ATOM 617 C C . GLY A 1 85 ? -8.458 -3.854 4.118 1.00 95.06 85 GLY A C 1
ATOM 618 O O . GLY A 1 85 ? -7.705 -4.044 3.167 1.00 95.06 85 GLY A O 1
ATOM 619 N N . ILE A 1 86 ? -8.006 -3.503 5.323 1.00 94.19 86 ILE A N 1
ATOM 620 C CA . ILE A 1 86 ? -6.585 -3.250 5.591 1.00 94.19 86 ILE A CA 1
ATOM 621 C C . ILE A 1 86 ? -5.753 -4.527 5.431 1.00 94.19 86 ILE A C 1
ATOM 623 O O . ILE A 1 86 ? -4.708 -4.485 4.784 1.00 94.19 86 ILE A O 1
ATOM 627 N N . ILE A 1 87 ? -6.222 -5.666 5.951 1.00 93.94 87 ILE A N 1
ATOM 628 C CA . ILE A 1 87 ? -5.540 -6.960 5.776 1.00 93.94 87 ILE A CA 1
ATOM 629 C C . ILE A 1 87 ? -5.361 -7.269 4.287 1.00 93.94 87 ILE A C 1
ATOM 631 O O . ILE A 1 87 ? -4.254 -7.570 3.855 1.00 93.94 87 ILE A O 1
ATOM 635 N N . VAL A 1 88 ? -6.421 -7.133 3.487 1.00 94.00 88 VAL A N 1
ATOM 636 C CA . VAL A 1 88 ? -6.367 -7.422 2.047 1.00 94.00 88 VAL A CA 1
ATOM 637 C C . VAL A 1 88 ? -5.369 -6.515 1.325 1.00 94.00 88 VAL A C 1
ATOM 639 O O . VAL A 1 88 ? -4.586 -7.013 0.521 1.00 94.00 88 VAL A O 1
ATOM 642 N N . ILE A 1 89 ? -5.347 -5.213 1.630 1.00 91.50 89 ILE A N 1
ATOM 643 C CA . ILE A 1 89 ? -4.430 -4.255 0.990 1.00 91.50 89 ILE A CA 1
ATOM 644 C C . ILE A 1 89 ? -2.969 -4.635 1.251 1.00 91.50 89 ILE A C 1
ATOM 646 O O . ILE A 1 89 ? -2.178 -4.704 0.312 1.00 91.50 89 ILE A O 1
ATOM 650 N N . PHE A 1 90 ? -2.608 -4.922 2.504 1.00 91.19 90 PHE A N 1
ATOM 651 C CA . PHE A 1 90 ? -1.221 -5.250 2.854 1.00 91.19 90 PHE A CA 1
ATOM 652 C C . PHE A 1 90 ? -0.824 -6.695 2.527 1.00 91.19 90 PHE A C 1
ATOM 654 O O . PHE A 1 90 ? 0.365 -6.985 2.420 1.00 91.19 90 PHE A O 1
ATOM 661 N N . SER A 1 91 ? -1.782 -7.608 2.352 1.00 90.88 91 SER A N 1
ATOM 662 C CA . SER A 1 91 ? -1.526 -8.987 1.913 1.00 90.88 91 SER A CA 1
ATOM 663 C C . SER A 1 91 ? -1.554 -9.165 0.392 1.00 90.88 91 SER A C 1
ATOM 665 O O . SER A 1 91 ? -1.215 -10.244 -0.088 1.00 90.88 91 SER A O 1
ATOM 667 N N . ALA A 1 92 ? -1.933 -8.139 -0.376 1.00 92.19 92 ALA A N 1
ATOM 668 C CA . ALA A 1 92 ? -2.170 -8.240 -1.815 1.00 92.19 92 ALA A CA 1
ATOM 669 C C . ALA A 1 92 ? -0.986 -8.828 -2.600 1.00 92.19 92 ALA A C 1
ATOM 671 O O . ALA A 1 92 ? -1.198 -9.705 -3.433 1.00 92.19 92 ALA A O 1
ATOM 672 N N . ALA A 1 93 ? 0.248 -8.401 -2.307 1.00 89.12 93 ALA A N 1
ATOM 673 C CA . ALA A 1 93 ? 1.443 -8.910 -2.983 1.00 89.12 93 ALA A CA 1
ATOM 674 C C . ALA A 1 93 ? 1.594 -10.430 -2.804 1.00 89.12 93 ALA A C 1
ATOM 676 O O . ALA A 1 93 ? 1.645 -11.160 -3.786 1.00 89.12 93 ALA A O 1
ATOM 677 N N . ALA A 1 94 ? 1.514 -10.913 -1.560 1.00 89.38 94 ALA A N 1
ATOM 678 C CA . ALA A 1 94 ? 1.603 -12.340 -1.258 1.00 89.38 94 ALA A CA 1
ATOM 679 C C . ALA A 1 94 ? 0.486 -13.156 -1.934 1.00 89.38 94 ALA A C 1
ATOM 681 O O . ALA A 1 94 ? 0.712 -14.279 -2.373 1.00 89.38 94 ALA A O 1
ATOM 682 N N . ILE A 1 95 ? -0.723 -12.598 -2.043 1.00 91.44 95 ILE A N 1
ATOM 683 C CA . ILE A 1 95 ? -1.838 -13.250 -2.745 1.00 91.44 95 ILE A CA 1
ATOM 684 C C . ILE A 1 95 ? -1.532 -13.370 -4.243 1.00 91.44 95 ILE A C 1
ATOM 686 O O . ILE A 1 95 ? -1.751 -14.429 -4.829 1.00 91.44 95 ILE A O 1
ATOM 690 N N . VAL A 1 96 ? -1.019 -12.309 -4.868 1.00 90.56 96 VAL A N 1
ATOM 691 C CA . VAL A 1 96 ? -0.637 -12.324 -6.289 1.00 90.56 96 VAL A CA 1
ATOM 692 C C . VAL A 1 96 ? 0.516 -13.294 -6.532 1.00 90.56 96 VAL A C 1
ATOM 694 O O . VAL A 1 96 ? 0.470 -14.053 -7.500 1.00 90.56 96 VAL A O 1
ATOM 697 N N . ASP A 1 97 ? 1.497 -13.343 -5.635 1.00 91.19 97 ASP A N 1
ATOM 698 C CA . ASP A 1 97 ? 2.598 -14.303 -5.709 1.00 91.19 97 ASP A CA 1
ATOM 699 C C . ASP A 1 97 ? 2.062 -15.740 -5.675 1.00 91.19 97 ASP A C 1
ATOM 701 O O . ASP A 1 97 ? 2.384 -16.538 -6.551 1.00 91.19 97 ASP A O 1
ATOM 705 N N . LEU A 1 98 ? 1.148 -16.064 -4.754 1.00 91.69 98 LEU A N 1
ATOM 706 C CA . LEU A 1 98 ? 0.514 -17.388 -4.693 1.00 91.69 98 LEU A CA 1
ATOM 707 C C . LEU A 1 98 ? -0.246 -17.748 -5.982 1.00 91.69 98 LEU A C 1
ATOM 709 O O . LEU A 1 98 ? -0.197 -18.895 -6.422 1.00 91.69 98 LEU A O 1
ATOM 713 N N . ILE A 1 99 ? -0.937 -16.786 -6.600 1.00 89.56 99 ILE A N 1
ATOM 714 C CA . ILE A 1 99 ? -1.716 -17.002 -7.832 1.00 89.56 99 ILE A CA 1
ATOM 715 C C . ILE A 1 99 ? -0.807 -17.183 -9.051 1.00 89.56 99 ILE A C 1
ATOM 717 O O . ILE A 1 99 ? -1.089 -18.007 -9.920 1.00 89.56 99 ILE A O 1
ATOM 721 N N . THR A 1 100 ? 0.278 -16.416 -9.135 1.00 90.81 100 THR A N 1
ATOM 722 C CA . THR A 1 100 ? 1.195 -16.420 -10.287 1.00 90.81 100 THR A CA 1
ATOM 723 C C . THR A 1 100 ? 2.185 -17.587 -10.268 1.00 90.81 100 THR A C 1
ATOM 725 O O . THR A 1 100 ? 3.012 -17.707 -11.170 1.00 90.81 100 THR A O 1
ATOM 728 N N . GLY A 1 101 ? 2.066 -18.490 -9.289 1.00 81.81 101 GLY A N 1
ATOM 729 C CA . GLY A 1 101 ? 2.941 -19.651 -9.146 1.00 81.81 101 GLY A CA 1
ATOM 730 C C . GLY A 1 101 ? 4.233 -19.342 -8.394 1.00 81.81 101 GLY A C 1
ATOM 731 O O . GLY A 1 101 ? 5.223 -20.043 -8.583 1.00 81.81 101 GLY A O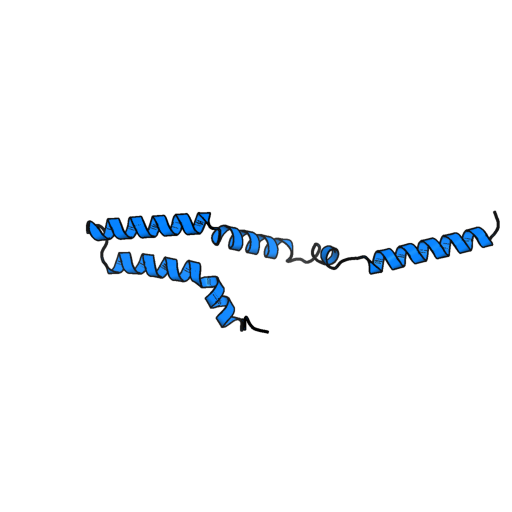 1
ATOM 732 N N . GLY A 1 102 ? 4.228 -18.309 -7.548 1.00 63.97 102 GLY A N 1
ATOM 733 C CA . GLY A 1 102 ? 5.312 -17.897 -6.664 1.00 63.97 102 GLY A CA 1
ATOM 734 C C . GLY A 1 102 ? 5.669 -18.967 -5.639 1.00 63.97 102 GLY A C 1
ATOM 735 O O . GLY A 1 102 ? 5.354 -18.867 -4.455 1.00 63.97 102 GLY A O 1
ATOM 736 N N . SER A 1 103 ? 6.390 -19.989 -6.089 1.00 59.41 103 SER A N 1
ATOM 737 C CA . SER A 1 103 ? 7.283 -20.777 -5.257 1.00 59.41 103 SER A CA 1
ATOM 738 C C . SER A 1 103 ? 8.484 -19.903 -4.893 1.00 59.41 103 SER A C 1
ATOM 740 O O . SER A 1 103 ? 9.524 -19.938 -5.550 1.00 59.41 103 SER A O 1
ATOM 742 N N . GLY A 1 104 ? 8.347 -19.095 -3.844 1.00 65.62 104 GLY A N 1
ATOM 743 C CA . GLY A 1 104 ? 9.510 -18.622 -3.102 1.00 65.62 104 GLY A CA 1
ATOM 744 C C . GLY A 1 104 ? 10.191 -19.827 -2.454 1.00 65.62 104 GLY A C 1
ATOM 745 O O . GLY A 1 104 ? 9.801 -20.231 -1.362 1.00 65.62 104 GLY A O 1
ATOM 746 N N . GLY A 1 105 ? 11.155 -20.437 -3.147 1.00 60.91 105 GLY A N 1
ATOM 747 C CA . GLY A 1 105 ? 11.935 -21.556 -2.613 1.00 60.91 105 GLY A CA 1
ATOM 748 C C . GLY A 1 105 ? 12.558 -22.484 -3.657 1.00 60.91 105 GLY A C 1
ATOM 749 O O . GLY A 1 105 ? 12.170 -23.648 -3.725 1.00 60.91 105 GLY A O 1
ATOM 750 N N . ALA A 1 106 ? 13.533 -21.984 -4.420 1.00 42.88 106 ALA A N 1
ATOM 751 C CA . ALA A 1 106 ? 14.702 -22.730 -4.901 1.00 42.88 106 ALA A CA 1
ATOM 752 C C . ALA A 1 106 ? 15.848 -21.742 -5.156 1.00 42.88 106 ALA A C 1
ATOM 754 O O . ALA A 1 106 ? 15.582 -20.712 -5.818 1.00 42.88 106 ALA A O 1
#

Foldseek 3Di:
DDPVVVVVVVVVVVVVVVVVVVPPPCVVVLPDDPCSVVVVVVVVVVCVCLDPVVVVVLVVVLVVLVVCVVVVVDDPVRNVVSVVVSCCSNCVVVVVCVVVVNPPDD

Solvent-accessible surface area (backbone atoms only — not comparable to full-atom values): 6256 Å² total; per-residue (Å²): 134,62,71,68,62,57,54,54,49,53,54,52,53,52,50,51,52,52,51,52,61,73,62,60,52,75,76,72,69,54,81,78,48,101,52,44,66,60,53,51,50,53,48,53,50,53,52,54,63,69,27,72,67,47,52,51,52,52,53,51,52,52,52,53,45,53,52,38,35,74,70,65,76,37,53,71,68,57,48,48,52,54,54,52,51,54,52,51,66,77,42,42,65,64,53,50,34,60,72,76,65,56,72,88,80,129

Mean predicted aligned error: 14.2 Å